Protein AF-A0A1J3CTL5-F1 (afdb_monomer_lite)

Foldseek 3Di:
DADPPPPDGDDDPVNVVVVVVVCVVPDDDPPPPPCALQNADADPVQVVVVVVVVVVQVVVLVVVCVVVVHDSVPRDGQPAKGKHWPDKDKDKDADDPVVCVVCVVVPDDRIDIDIDIDMWMWGQDPNHTDTDGD

Secondary structure (DSSP, 8-state):
---SSTTS----HHHHHHHHHHHTTT----------GGGSPP-HHHHHHHHHHHHHHHHHHHHHHHHHT--GGGS----SEEEEEEEEEEEEEEPPHHHHHHHGGGT--SEEEEEEEEEEEEEEETTEEEEEE-

Sequence (134 aa):
HKDIDKTADYICPYCLLEERKSINKTGIINDNTDLGAKDLPETILSSFIEKRLFRRLKEERLQTAKATGKSINDVSEAEDLTLRVVFSADKSSHVNKAFADLLHKENYPSEFPYRSKAILLFQKIEGVDICIFA

InterPro domains:
  IPR013178 Histone acetyltransferase Rtt109/CBP [PTHR13808] (3-133)
  IPR031162 CBP/p300-type histone acetyltransferase domain [PS51727] (34-134)

Radius of gyration: 24.77 Å; chains: 1; bounding box: 53×35×81 Å

Structure (mmCIF, N/CA/C/O backbone):
data_AF-A0A1J3CTL5-F1
#
_entry.id   AF-A0A1J3CTL5-F1
#
loop_
_atom_site.group_PDB
_atom_site.id
_atom_site.type_symbol
_atom_site.label_atom_id
_atom_site.label_alt_id
_atom_site.label_comp_id
_atom_site.label_asym_id
_atom_site.label_entity_id
_atom_site.label_seq_id
_atom_site.pdbx_PDB_ins_code
_atom_site.Cartn_x
_atom_site.Cartn_y
_atom_site.Cartn_z
_atom_site.occupancy
_atom_site.B_iso_or_equiv
_atom_site.auth_seq_id
_atom_site.auth_comp_id
_atom_site.auth_asym_id
_atom_site.auth_atom_id
_atom_site.pdbx_PDB_model_num
ATOM 1 N N . HIS A 1 1 ? 13.350 -22.254 27.144 1.00 45.44 1 HIS A N 1
ATOM 2 C CA . HIS A 1 1 ? 13.559 -22.697 25.752 1.00 45.44 1 HIS A CA 1
ATOM 3 C C . HIS A 1 1 ? 14.321 -21.601 25.039 1.00 45.44 1 HIS A C 1
ATOM 5 O O . HIS A 1 1 ? 13.900 -20.463 25.163 1.00 45.44 1 HIS A O 1
ATOM 11 N N . LYS A 1 2 ? 15.451 -21.911 24.397 1.00 42.81 2 LYS A N 1
ATOM 12 C CA . LYS A 1 2 ? 16.192 -20.944 23.578 1.00 42.81 2 LYS A CA 1
ATOM 13 C C . LYS A 1 2 ? 15.903 -21.238 22.110 1.00 42.81 2 LYS A C 1
ATOM 15 O O . LYS A 1 2 ? 15.969 -22.404 21.720 1.00 42.81 2 LYS A O 1
ATOM 20 N N . ASP A 1 3 ? 15.550 -20.196 21.368 1.00 43.75 3 ASP A N 1
ATOM 21 C CA . ASP A 1 3 ? 15.322 -20.243 19.928 1.00 43.75 3 ASP A CA 1
ATOM 22 C C . ASP A 1 3 ? 16.605 -20.591 19.166 1.00 43.75 3 ASP A C 1
ATOM 24 O O . ASP A 1 3 ? 17.726 -20.372 19.634 1.00 43.75 3 ASP A O 1
ATOM 28 N N . ILE A 1 4 ? 16.415 -21.186 17.990 1.00 52.25 4 ILE A N 1
ATOM 29 C CA . ILE A 1 4 ? 17.476 -21.736 17.136 1.00 52.25 4 ILE A CA 1
ATOM 30 C C . ILE A 1 4 ? 18.281 -20.624 16.430 1.00 52.25 4 ILE A C 1
ATOM 32 O O . ILE A 1 4 ? 19.442 -20.853 16.086 1.00 52.25 4 ILE A O 1
ATOM 36 N N . ASP A 1 5 ? 17.736 -19.407 16.316 1.00 56.62 5 ASP A N 1
ATOM 37 C CA . ASP A 1 5 ? 18.442 -18.223 15.809 1.00 56.62 5 ASP A CA 1
ATOM 38 C C . ASP A 1 5 ? 19.025 -17.392 16.963 1.00 56.62 5 ASP A C 1
ATOM 40 O O . ASP A 1 5 ? 18.344 -16.650 17.667 1.00 56.62 5 ASP A O 1
ATOM 44 N N . LYS A 1 6 ? 20.333 -17.543 17.179 1.00 55.06 6 LYS A N 1
ATOM 45 C CA . LYS A 1 6 ? 21.121 -16.967 18.284 1.00 55.06 6 LYS A CA 1
ATOM 46 C C . LYS A 1 6 ? 21.335 -15.440 18.193 1.00 55.06 6 LYS A C 1
ATOM 48 O O . LYS A 1 6 ? 22.462 -14.983 18.378 1.00 55.06 6 LYS A O 1
ATOM 53 N N . THR A 1 7 ? 20.310 -14.641 17.901 1.00 57.00 7 THR A N 1
ATOM 54 C CA . THR A 1 7 ? 20.427 -13.166 17.831 1.00 57.00 7 THR A CA 1
ATOM 55 C C . THR A 1 7 ? 19.682 -12.425 18.940 1.00 57.00 7 THR A C 1
ATOM 57 O O . THR A 1 7 ? 20.042 -11.292 19.243 1.00 57.00 7 THR A O 1
ATOM 60 N N . ALA A 1 8 ? 18.715 -13.061 19.603 1.00 59.44 8 ALA A N 1
ATOM 61 C CA . ALA A 1 8 ? 18.113 -12.570 20.840 1.00 59.44 8 ALA A CA 1
ATOM 62 C C . ALA A 1 8 ? 17.623 -13.753 21.684 1.00 59.44 8 ALA A C 1
ATOM 64 O O . ALA A 1 8 ? 17.110 -14.735 21.149 1.00 59.44 8 ALA A O 1
ATOM 65 N N . ASP A 1 9 ? 17.775 -13.669 23.005 1.00 66.88 9 ASP A N 1
ATOM 66 C CA . ASP A 1 9 ? 17.172 -14.653 23.900 1.00 66.88 9 ASP A CA 1
ATOM 67 C C . ASP A 1 9 ? 15.654 -14.407 23.928 1.00 66.88 9 ASP A C 1
ATOM 69 O O . ASP A 1 9 ? 15.194 -13.378 24.418 1.00 66.88 9 ASP A O 1
ATOM 73 N N . TYR A 1 10 ? 14.865 -15.340 23.384 1.00 69.31 10 TYR A N 1
ATOM 74 C CA . TYR A 1 10 ? 13.410 -15.314 23.532 1.00 69.31 10 TYR A CA 1
ATOM 75 C C . TYR A 1 10 ? 13.041 -15.430 25.016 1.00 69.31 10 TYR A C 1
ATOM 77 O O . TYR A 1 10 ? 13.346 -16.432 25.673 1.00 69.31 10 TYR A O 1
ATOM 85 N N . ILE A 1 11 ? 12.354 -14.414 25.536 1.00 75.75 11 ILE A N 1
ATOM 86 C CA . ILE A 1 11 ? 11.771 -14.413 26.878 1.00 75.75 11 ILE A CA 1
ATOM 87 C C . ILE A 1 11 ? 10.254 -14.481 26.707 1.00 75.75 11 ILE A C 1
ATOM 89 O O . ILE A 1 11 ? 9.659 -13.648 26.024 1.00 75.75 11 ILE A O 1
ATOM 93 N N . CYS A 1 12 ? 9.609 -15.485 27.307 1.00 84.44 12 CYS A N 1
ATOM 94 C CA . CYS A 1 12 ? 8.160 -15.619 27.184 1.00 84.44 12 CYS A CA 1
ATOM 95 C C . CYS A 1 12 ? 7.433 -14.469 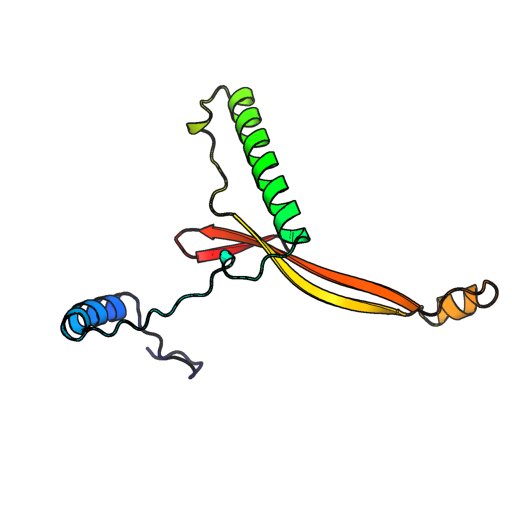27.915 1.00 84.44 12 CYS A C 1
ATOM 97 O O . CYS A 1 12 ? 7.982 -13.903 28.867 1.00 84.44 12 CYS A O 1
ATOM 99 N N . PRO A 1 13 ? 6.178 -14.151 27.545 1.00 81.38 13 PRO A N 1
ATOM 100 C CA . PRO A 1 13 ? 5.439 -13.038 28.144 1.00 81.38 13 PRO A CA 1
ATOM 101 C C . PRO A 1 13 ? 5.323 -13.120 29.671 1.00 81.38 13 PRO A C 1
ATOM 103 O O . PRO A 1 13 ? 5.417 -12.103 30.349 1.00 81.38 13 PRO A O 1
ATOM 106 N N . TYR A 1 14 ? 5.173 -14.323 30.233 1.00 85.44 14 TYR A N 1
ATOM 107 C CA . TYR A 1 14 ? 5.102 -14.510 31.684 1.00 85.44 14 TYR A CA 1
ATOM 108 C C . TYR A 1 14 ? 6.422 -14.162 32.376 1.00 85.44 14 TYR A C 1
ATOM 110 O O . TYR A 1 14 ? 6.416 -13.395 33.336 1.00 85.44 14 TYR A O 1
ATOM 118 N N . CYS A 1 15 ? 7.549 -14.655 31.856 1.00 83.94 15 CYS A N 1
ATOM 119 C CA . CYS A 1 15 ? 8.869 -14.334 32.392 1.00 83.94 15 CYS A CA 1
ATOM 120 C C . CYS A 1 15 ? 9.188 -12.838 32.241 1.00 83.94 15 CYS A C 1
ATOM 122 O O . CYS A 1 15 ? 9.674 -12.235 33.192 1.00 83.94 15 CYS A O 1
ATOM 124 N N . LEU A 1 16 ? 8.825 -12.211 31.114 1.00 78.38 16 LEU A N 1
ATOM 125 C CA . LEU A 1 16 ? 8.939 -10.756 30.920 1.00 78.38 16 LEU A CA 1
ATOM 126 C C . LEU A 1 16 ? 8.123 -9.967 31.955 1.00 78.38 16 LEU A C 1
ATOM 128 O O . LEU A 1 16 ? 8.575 -8.941 32.464 1.00 78.38 16 LEU A O 1
ATOM 132 N N . LEU A 1 17 ? 6.909 -10.424 32.278 1.00 81.81 17 LEU A N 1
ATOM 133 C CA . LEU A 1 17 ? 6.062 -9.787 33.289 1.00 81.81 17 LEU A CA 1
ATOM 134 C C . LEU A 1 17 ? 6.642 -9.930 34.701 1.00 81.81 17 LEU A C 1
ATOM 136 O O . LEU A 1 17 ? 6.549 -8.991 35.493 1.00 81.81 17 LEU A O 1
ATOM 140 N N . GLU A 1 18 ? 7.224 -11.081 35.034 1.00 83.56 18 GLU A N 1
ATOM 141 C CA . GLU A 1 18 ? 7.924 -11.296 36.306 1.00 83.56 18 GLU A CA 1
ATOM 142 C C . GLU A 1 18 ? 9.185 -10.432 36.415 1.00 83.56 18 GLU A C 1
ATOM 144 O O . GLU A 1 18 ? 9.412 -9.802 37.449 1.00 83.56 18 GLU A O 1
ATOM 149 N N . GLU A 1 19 ? 9.951 -10.329 35.330 1.00 76.88 19 GLU A N 1
ATOM 150 C CA . GLU A 1 19 ? 11.149 -9.498 35.247 1.00 76.88 19 GLU A CA 1
ATOM 151 C C . GLU A 1 19 ? 10.812 -8.002 35.359 1.00 76.88 19 GLU A C 1
ATOM 153 O O . GLU A 1 19 ? 11.425 -7.283 36.141 1.00 76.88 19 GLU A O 1
ATOM 158 N N . ARG A 1 20 ? 9.754 -7.510 34.699 1.00 72.19 20 ARG A N 1
ATOM 159 C CA . ARG A 1 20 ? 9.297 -6.117 34.896 1.00 72.19 20 ARG A CA 1
ATOM 160 C C . ARG A 1 20 ? 8.873 -5.837 36.336 1.00 72.19 20 ARG A C 1
ATOM 162 O O . ARG A 1 20 ? 9.169 -4.767 36.867 1.00 72.19 20 ARG A O 1
ATOM 169 N N . LYS A 1 21 ? 8.192 -6.783 36.993 1.00 76.88 21 LYS A N 1
ATOM 170 C CA . LYS A 1 21 ? 7.790 -6.633 38.403 1.00 76.88 21 LYS A CA 1
ATOM 171 C C . LYS A 1 21 ? 8.999 -6.530 39.337 1.00 76.88 21 LYS A C 1
ATOM 173 O O . LYS A 1 21 ? 8.910 -5.822 40.340 1.00 76.88 21 LYS A O 1
ATOM 178 N N . SER A 1 22 ? 10.108 -7.201 39.025 1.00 67.94 22 SER A N 1
ATOM 179 C CA . SER A 1 22 ? 11.351 -7.112 39.799 1.00 67.94 22 SER A CA 1
ATOM 180 C C . SER A 1 22 ? 12.193 -5.873 39.439 1.00 67.94 22 SER A C 1
ATOM 182 O O . SER A 1 22 ? 12.735 -5.243 40.349 1.00 67.94 22 SER A O 1
ATOM 184 N N . ILE A 1 23 ? 12.220 -5.458 38.163 1.00 61.88 23 ILE A N 1
ATOM 185 C CA . ILE A 1 23 ? 12.928 -4.272 37.627 1.00 61.88 23 ILE A CA 1
ATOM 186 C C . ILE A 1 23 ? 12.291 -2.937 38.040 1.00 61.88 23 ILE A C 1
ATOM 188 O O . ILE A 1 23 ? 12.998 -1.934 38.149 1.00 61.88 23 ILE A O 1
ATOM 192 N N . ASN A 1 24 ? 10.996 -2.896 38.377 1.00 54.84 24 ASN A N 1
ATOM 193 C CA . ASN A 1 24 ? 10.349 -1.701 38.949 1.00 54.84 24 ASN A CA 1
ATOM 194 C C . ASN A 1 24 ? 11.017 -1.184 40.254 1.00 54.84 24 ASN A C 1
ATOM 196 O O . ASN A 1 24 ? 10.628 -0.135 40.761 1.00 54.84 24 ASN A O 1
ATOM 200 N N . LYS A 1 25 ? 12.029 -1.883 40.799 1.00 53.59 25 LYS A N 1
ATOM 201 C CA . LYS A 1 25 ? 12.905 -1.425 41.894 1.00 53.59 25 LYS A CA 1
ATOM 202 C C . LYS A 1 25 ? 14.223 -0.762 41.446 1.00 53.59 25 LYS A C 1
ATOM 204 O O . LYS A 1 25 ? 14.876 -0.147 42.283 1.00 53.59 25 LYS A O 1
ATOM 209 N N . THR A 1 26 ? 14.629 -0.870 40.179 1.00 50.59 26 THR A N 1
ATOM 210 C CA . THR A 1 26 ? 15.965 -0.463 39.681 1.00 50.59 26 THR A CA 1
ATOM 211 C C . THR A 1 26 ? 15.965 0.379 38.396 1.00 50.59 26 THR A C 1
ATOM 213 O O . THR A 1 26 ? 17.030 0.799 37.956 1.00 50.59 26 THR A O 1
ATOM 216 N N . GLY A 1 27 ? 14.801 0.733 37.842 1.00 50.19 27 GLY A N 1
ATOM 217 C CA . GLY A 1 27 ? 14.655 1.941 37.013 1.00 50.19 27 GLY A CA 1
ATOM 218 C C . GLY A 1 27 ? 15.244 1.917 35.596 1.00 50.19 27 GLY A C 1
ATOM 219 O O . GLY A 1 27 ? 15.503 2.988 35.055 1.00 50.19 27 GLY A O 1
ATOM 220 N N . ILE A 1 28 ? 15.434 0.754 34.966 1.00 51.38 2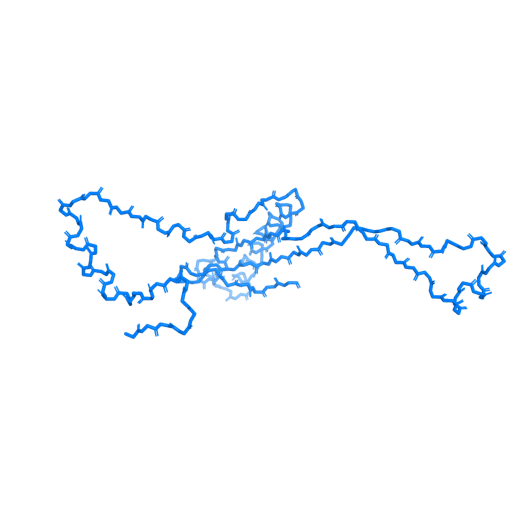8 ILE A N 1
ATOM 221 C CA . ILE A 1 28 ? 15.810 0.680 33.543 1.00 51.38 28 ILE A CA 1
ATOM 222 C C . ILE A 1 28 ? 14.847 -0.261 32.825 1.00 51.38 28 ILE A C 1
ATOM 224 O O . ILE A 1 28 ? 14.936 -1.477 32.963 1.00 51.38 28 ILE A O 1
ATOM 228 N N . ILE A 1 29 ? 13.923 0.314 32.059 1.00 54.03 29 ILE A N 1
ATOM 229 C CA . ILE A 1 29 ? 13.099 -0.417 31.099 1.00 54.03 29 ILE A CA 1
ATOM 230 C C . ILE A 1 29 ? 13.729 -0.143 29.734 1.00 54.03 29 ILE A C 1
ATOM 232 O O . ILE A 1 29 ? 13.655 0.976 29.233 1.00 54.03 29 ILE A O 1
ATOM 236 N N . ASN A 1 30 ? 14.398 -1.142 29.153 1.00 53.25 30 ASN A N 1
ATOM 237 C CA . ASN A 1 30 ? 14.662 -1.120 27.718 1.00 53.25 30 ASN A CA 1
ATOM 238 C C . ASN A 1 30 ? 13.311 -1.337 27.041 1.00 53.25 30 ASN A C 1
ATOM 240 O O . ASN A 1 30 ? 12.840 -2.470 26.922 1.00 53.25 30 ASN A O 1
ATOM 244 N N . ASP A 1 31 ? 12.662 -0.243 26.658 1.00 55.16 31 ASP A N 1
ATOM 245 C CA . ASP A 1 31 ? 11.539 -0.306 25.742 1.00 55.16 31 ASP A CA 1
ATOM 246 C C . ASP A 1 31 ? 12.101 -0.781 24.401 1.00 55.16 31 ASP A C 1
ATOM 248 O O . ASP A 1 31 ? 12.644 -0.003 23.614 1.00 55.16 31 ASP A O 1
ATOM 252 N N . ASN A 1 32 ? 12.012 -2.091 24.163 1.00 55.25 32 ASN A N 1
ATOM 253 C CA . ASN A 1 32 ? 12.033 -2.638 22.816 1.00 55.25 32 ASN A CA 1
ATOM 254 C C . ASN A 1 32 ? 10.849 -1.987 22.098 1.00 55.25 32 ASN A C 1
ATOM 256 O O . ASN A 1 32 ? 9.709 -2.437 22.204 1.00 55.25 32 ASN A O 1
ATOM 260 N N . THR A 1 33 ? 11.107 -0.839 21.482 1.00 57.69 33 THR A N 1
ATOM 261 C CA . THR A 1 33 ? 10.142 -0.131 20.658 1.00 57.69 33 THR A CA 1
ATOM 262 C C . THR A 1 33 ? 9.999 -0.961 19.397 1.00 57.69 33 THR A C 1
ATOM 264 O O . THR A 1 33 ? 10.801 -0.856 18.473 1.00 57.69 33 THR A O 1
ATOM 267 N N . ASP A 1 34 ? 9.021 -1.866 19.405 1.00 68.06 34 ASP A N 1
ATOM 268 C CA . ASP A 1 34 ? 8.606 -2.570 18.200 1.00 68.06 34 ASP A CA 1
ATOM 269 C C . ASP A 1 34 ? 8.205 -1.508 17.173 1.00 68.06 34 ASP A C 1
ATOM 271 O O . ASP A 1 34 ? 7.191 -0.825 17.330 1.00 68.06 34 ASP A O 1
ATOM 275 N N . LEU A 1 35 ? 9.054 -1.327 16.159 1.00 80.75 35 LEU A N 1
ATOM 276 C CA . LEU A 1 35 ? 8.802 -0.432 15.037 1.00 80.75 35 LEU A CA 1
ATOM 277 C C . LEU A 1 35 ? 7.563 -0.940 14.298 1.00 80.75 35 LEU A C 1
ATOM 279 O O . LEU A 1 35 ? 7.601 -1.990 13.653 1.00 80.75 35 LEU A O 1
ATOM 283 N N . GLY A 1 36 ? 6.464 -0.202 14.410 1.00 90.81 36 GLY A N 1
ATOM 284 C CA . GLY A 1 36 ? 5.199 -0.537 13.779 1.00 90.81 36 GLY A CA 1
ATOM 285 C C . GLY A 1 36 ? 5.106 -0.023 12.346 1.00 90.81 36 GLY A C 1
ATOM 286 O O . GLY A 1 36 ? 5.907 0.785 11.869 1.00 90.81 36 GLY A O 1
ATOM 287 N N . ALA A 1 37 ? 4.045 -0.421 11.650 1.00 94.50 37 ALA A N 1
ATOM 288 C CA . ALA A 1 37 ? 3.753 0.059 10.303 1.00 94.50 37 ALA A CA 1
ATOM 289 C C . ALA A 1 37 ? 3.603 1.590 10.249 1.00 94.50 37 ALA A C 1
ATOM 291 O O . ALA A 1 37 ? 3.971 2.217 9.251 1.00 94.50 37 ALA A O 1
ATOM 292 N N . LYS A 1 38 ? 3.082 2.210 11.320 1.00 94.12 38 LYS A N 1
ATOM 293 C CA . LYS A 1 38 ? 2.927 3.673 11.425 1.00 94.12 38 LYS A CA 1
ATOM 294 C C . LYS A 1 38 ? 4.270 4.403 11.456 1.00 94.12 38 LYS A C 1
ATOM 296 O O . LYS A 1 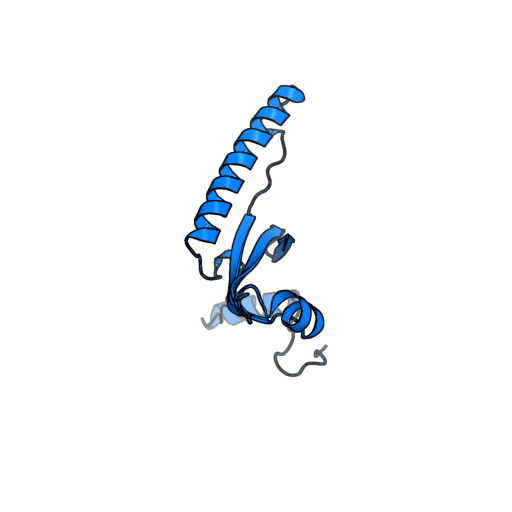38 ? 4.320 5.525 10.948 1.00 94.12 38 LYS A O 1
ATOM 301 N N . ASP A 1 39 ? 5.319 3.750 11.959 1.00 93.75 39 ASP A N 1
ATOM 302 C CA . ASP A 1 39 ? 6.677 4.295 12.083 1.00 93.75 39 ASP A CA 1
ATOM 303 C C . ASP A 1 39 ? 7.464 4.233 10.766 1.00 93.75 39 ASP A C 1
ATOM 305 O O . ASP A 1 39 ? 8.494 4.892 10.614 1.00 93.75 39 ASP A O 1
ATOM 309 N N . LEU A 1 40 ? 6.968 3.482 9.775 1.00 94.81 40 LEU A N 1
ATOM 310 C CA . LEU A 1 40 ? 7.528 3.513 8.428 1.00 94.81 40 LEU A CA 1
ATOM 311 C C . LEU A 1 40 ? 7.383 4.921 7.824 1.00 94.81 40 LEU A C 1
ATOM 313 O O . LEU A 1 40 ? 6.318 5.538 7.961 1.00 94.81 40 LEU A O 1
ATOM 317 N N . PRO A 1 41 ? 8.396 5.405 7.077 1.00 95.56 41 PRO A N 1
ATOM 318 C CA . PRO A 1 41 ? 8.362 6.732 6.478 1.00 95.56 41 PRO A CA 1
ATOM 319 C C . PRO A 1 41 ? 7.122 6.965 5.613 1.00 95.56 41 PRO A C 1
ATOM 321 O O . PRO A 1 41 ? 6.804 6.193 4.703 1.00 95.56 41 PRO A O 1
ATOM 324 N N . GLU A 1 42 ? 6.436 8.074 5.867 1.00 96.81 42 GLU A N 1
ATOM 325 C CA . GLU A 1 42 ? 5.333 8.521 5.030 1.00 96.81 42 GLU A CA 1
ATOM 326 C C . GLU A 1 42 ? 5.866 9.231 3.775 1.00 96.81 42 GLU A C 1
ATOM 328 O O . GLU A 1 42 ? 6.830 9.994 3.801 1.00 96.81 42 GLU A O 1
ATOM 333 N N . THR A 1 43 ? 5.204 8.997 2.646 1.00 98.12 43 THR A N 1
ATOM 334 C CA . THR A 1 43 ? 5.440 9.702 1.384 1.00 98.12 43 THR A CA 1
ATOM 335 C C . THR A 1 43 ? 4.187 10.473 0.981 1.00 98.12 43 THR A C 1
ATOM 337 O O . THR A 1 43 ? 3.080 10.135 1.392 1.00 98.12 43 THR A O 1
ATOM 340 N N . ILE A 1 44 ? 4.320 11.458 0.089 1.00 98.25 44 ILE A N 1
ATOM 341 C CA . ILE A 1 44 ? 3.160 12.188 -0.457 1.00 98.25 44 ILE A CA 1
ATOM 342 C C . ILE A 1 44 ? 2.146 11.221 -1.093 1.00 98.25 44 ILE A C 1
ATOM 344 O O . ILE A 1 44 ? 0.940 11.367 -0.897 1.00 98.25 44 ILE A O 1
ATOM 348 N N . LEU A 1 45 ? 2.631 10.206 -1.820 1.00 97.81 45 LEU A N 1
ATOM 349 C CA . LEU A 1 45 ? 1.781 9.200 -2.457 1.00 97.81 45 LEU A CA 1
ATOM 350 C C . LEU A 1 45 ? 1.035 8.356 -1.421 1.00 97.81 45 LEU A C 1
ATOM 352 O O . LEU A 1 45 ? -0.180 8.205 -1.533 1.00 97.81 45 LEU A O 1
ATOM 356 N N . SER A 1 46 ? 1.741 7.831 -0.414 1.00 97.88 46 SER A N 1
ATOM 357 C CA . SER A 1 46 ? 1.099 7.032 0.633 1.00 97.88 46 SER A CA 1
ATOM 358 C C . SER A 1 46 ? 0.090 7.864 1.422 1.00 97.88 46 SER A C 1
ATOM 360 O O . SER A 1 46 ? -1.051 7.440 1.555 1.00 97.88 46 SER A O 1
ATOM 362 N N . SER A 1 47 ? 0.456 9.089 1.819 1.00 98.06 47 SER A N 1
ATOM 363 C CA . SER A 1 47 ? -0.427 10.039 2.511 1.00 98.06 47 SER A CA 1
ATOM 364 C C . SER A 1 47 ? -1.721 10.288 1.743 1.00 98.06 47 SER A C 1
ATOM 366 O O . SER A 1 47 ? -2.823 10.278 2.294 1.00 98.06 47 SER A O 1
ATOM 368 N N . PHE A 1 48 ? -1.596 10.520 0.435 1.00 98.31 48 PHE A N 1
ATOM 369 C CA . PHE A 1 48 ? -2.731 10.821 -0.424 1.00 98.31 48 PHE A CA 1
ATOM 370 C C . PHE A 1 48 ? -3.693 9.635 -0.538 1.00 98.31 48 PHE A C 1
ATOM 372 O O . PHE A 1 48 ? -4.909 9.811 -0.409 1.00 98.31 48 PHE A O 1
ATOM 379 N N . ILE A 1 49 ? -3.162 8.430 -0.768 1.00 97.88 49 ILE A N 1
ATOM 380 C CA . ILE A 1 49 ? -3.984 7.222 -0.889 1.00 97.88 49 ILE A CA 1
ATOM 381 C C . ILE A 1 49 ? -4.623 6.886 0.462 1.00 97.88 49 ILE A C 1
ATOM 383 O O . ILE A 1 49 ? -5.821 6.620 0.498 1.00 97.88 49 ILE A O 1
ATOM 387 N N . GLU A 1 50 ? -3.874 6.976 1.562 1.00 97.44 50 GLU A N 1
ATOM 388 C CA . GLU A 1 50 ? -4.361 6.713 2.919 1.00 97.44 50 GLU A CA 1
ATOM 389 C C . GLU A 1 50 ? -5.527 7.645 3.293 1.00 97.44 50 GLU A C 1
ATOM 391 O O . GLU A 1 50 ? -6.613 7.188 3.657 1.00 97.44 50 GLU A O 1
ATOM 396 N N . LYS A 1 51 ? -5.377 8.960 3.084 1.00 97.62 51 LYS A N 1
ATOM 397 C CA . LYS A 1 51 ? -6.459 9.939 3.312 1.00 97.62 51 LYS A CA 1
ATOM 398 C C . LYS A 1 51 ? -7.694 9.638 2.468 1.00 97.62 51 LYS A C 1
ATOM 400 O O . LYS A 1 51 ? -8.829 9.764 2.937 1.00 97.62 51 LYS A O 1
ATOM 405 N N . ARG A 1 52 ? -7.494 9.245 1.207 1.00 97.88 52 ARG A N 1
ATOM 406 C CA . ARG A 1 52 ? -8.594 8.874 0.313 1.00 97.88 52 ARG A CA 1
ATOM 407 C C . ARG A 1 52 ? -9.284 7.590 0.775 1.00 97.88 52 ARG A C 1
ATOM 409 O O . ARG A 1 52 ? -10.511 7.542 0.707 1.00 97.88 52 ARG A O 1
ATOM 416 N N . LEU A 1 53 ? -8.529 6.597 1.240 1.00 96.94 53 LEU A N 1
ATOM 417 C CA . LEU A 1 53 ? -9.047 5.343 1.782 1.00 96.94 53 LEU A CA 1
ATOM 418 C C . LEU A 1 53 ? -9.955 5.616 2.983 1.00 96.94 53 LEU A C 1
ATOM 420 O O . LEU A 1 53 ? -11.124 5.244 2.942 1.00 96.94 53 LEU A O 1
ATOM 424 N N . PHE A 1 54 ? -9.482 6.370 3.979 1.00 97.00 54 PHE A N 1
ATOM 425 C CA . PHE A 1 54 ? -10.294 6.720 5.148 1.00 97.00 54 PHE A CA 1
ATOM 426 C C . PHE A 1 54 ? -11.571 7.477 4.786 1.00 97.00 54 PHE A C 1
ATOM 428 O O . PHE A 1 54 ? -12.630 7.230 5.361 1.00 97.00 54 PHE A O 1
ATOM 435 N N . ARG A 1 55 ? -11.507 8.380 3.801 1.00 96.88 55 ARG A N 1
ATOM 436 C CA . ARG A 1 55 ? -12.711 9.054 3.304 1.00 96.88 55 ARG A CA 1
ATOM 437 C C . ARG A 1 55 ? -13.708 8.059 2.707 1.00 96.88 55 ARG A C 1
ATOM 439 O O . ARG A 1 55 ? -14.894 8.146 3.010 1.00 96.88 55 ARG A O 1
ATOM 446 N N . ARG A 1 56 ? -13.243 7.119 1.879 1.00 97.00 56 ARG A N 1
ATOM 447 C CA . ARG A 1 56 ? -14.112 6.108 1.260 1.00 97.00 56 ARG A CA 1
ATOM 448 C C . ARG A 1 56 ? -14.695 5.130 2.275 1.00 97.00 56 ARG A C 1
ATOM 450 O O . ARG A 1 56 ? -15.868 4.813 2.151 1.00 97.00 56 ARG A O 1
ATOM 457 N N . LEU A 1 57 ? -13.934 4.725 3.290 1.00 96.31 57 LEU A N 1
ATOM 458 C CA . LEU A 1 57 ? -14.432 3.863 4.368 1.00 96.31 57 LEU A CA 1
ATOM 459 C C . LEU A 1 57 ? -15.554 4.539 5.167 1.00 96.31 57 LEU A C 1
ATOM 461 O O . LEU A 1 57 ? -16.574 3.920 5.445 1.00 96.31 57 LEU A O 1
ATOM 465 N N . LYS A 1 58 ? -15.432 5.842 5.455 1.00 95.25 58 LYS A N 1
ATOM 466 C CA . LYS A 1 58 ? -16.513 6.611 6.099 1.00 95.25 58 LYS A CA 1
ATOM 467 C C . LYS A 1 58 ? -17.775 6.680 5.237 1.00 95.25 58 LYS A C 1
ATOM 469 O O . LYS A 1 58 ? -18.883 6.542 5.750 1.00 95.25 58 LYS A O 1
ATOM 474 N N . GLU A 1 59 ? -17.612 6.915 3.934 1.00 96.12 59 GLU A N 1
ATOM 475 C CA . GLU A 1 59 ? -18.724 6.940 2.975 1.00 96.12 59 GLU A CA 1
ATOM 476 C C . GLU A 1 59 ? -19.412 5.566 2.874 1.00 96.12 59 GLU A C 1
ATOM 478 O O . GLU A 1 59 ? -20.640 5.504 2.911 1.00 96.12 59 GLU A O 1
ATOM 483 N N . GLU A 1 60 ? -18.638 4.482 2.788 1.00 96.06 60 GLU A N 1
ATOM 484 C CA . GLU A 1 60 ? -19.137 3.103 2.721 1.00 96.06 60 GLU A CA 1
ATOM 485 C C . GLU A 1 60 ? -19.902 2.731 3.995 1.00 96.06 60 GLU A C 1
ATOM 487 O O . GLU A 1 60 ? -21.061 2.333 3.903 1.00 96.06 60 GLU A O 1
ATOM 492 N N . ARG A 1 61 ? -19.343 3.004 5.180 1.00 96.00 61 ARG A N 1
ATOM 493 C CA . ARG A 1 61 ? -20.012 2.741 6.463 1.00 96.00 61 ARG A CA 1
ATOM 494 C C . ARG A 1 61 ? -21.377 3.425 6.557 1.00 96.00 61 ARG A C 1
ATOM 496 O O . ARG A 1 61 ? -22.357 2.822 6.996 1.00 96.00 61 ARG A O 1
ATOM 503 N N . LEU A 1 62 ? -21.466 4.682 6.111 1.00 96.38 62 LEU A N 1
ATOM 504 C CA . LEU A 1 62 ? -22.725 5.433 6.058 1.00 96.38 62 LEU A CA 1
ATOM 505 C C . LEU A 1 62 ? -23.738 4.810 5.090 1.00 96.38 62 LEU A C 1
ATOM 507 O O . LEU A 1 62 ? -24.936 4.796 5.377 1.00 96.38 62 LEU A O 1
ATOM 511 N N . GLN A 1 63 ? -23.282 4.332 3.933 1.00 96.19 63 GLN A N 1
ATOM 512 C CA . GLN A 1 63 ? -24.140 3.672 2.949 1.00 96.19 63 GLN A CA 1
ATOM 513 C C . GLN A 1 63 ? -24.642 2.325 3.469 1.00 96.19 63 GLN A C 1
ATOM 515 O O . GLN A 1 63 ? -25.836 2.046 3.368 1.00 96.19 63 GLN A O 1
ATOM 520 N N . THR A 1 64 ? -23.773 1.543 4.101 1.00 96.31 64 THR A N 1
ATOM 521 C CA . THR A 1 64 ? -24.108 0.248 4.696 1.00 96.31 64 THR A CA 1
ATOM 522 C C . THR A 1 64 ? -25.098 0.395 5.849 1.00 96.31 64 THR A C 1
ATOM 524 O O . THR A 1 64 ? -26.081 -0.347 5.904 1.00 96.31 64 THR A O 1
ATOM 527 N N . ALA A 1 65 ? -24.939 1.407 6.710 1.00 97.25 65 ALA A N 1
ATOM 528 C CA . ALA A 1 65 ? -25.918 1.720 7.756 1.00 97.25 65 ALA A CA 1
ATOM 529 C C . ALA A 1 65 ? -27.307 2.013 7.163 1.00 97.25 65 ALA A C 1
ATOM 531 O O . ALA A 1 65 ? -28.306 1.426 7.579 1.00 97.25 65 ALA A O 1
ATOM 532 N N . LYS A 1 66 ? -27.365 2.855 6.119 1.00 96.88 66 LYS A N 1
ATOM 533 C CA . LYS A 1 66 ? -28.617 3.189 5.418 1.00 96.88 66 LYS A CA 1
ATOM 534 C C . LYS A 1 66 ? -29.258 1.970 4.755 1.00 96.88 66 LYS A C 1
ATOM 536 O O . LYS A 1 66 ? -30.463 1.789 4.874 1.00 96.88 66 LYS A O 1
ATOM 541 N N . ALA A 1 67 ? -28.467 1.146 4.073 1.00 96.50 67 ALA A N 1
ATOM 542 C CA . ALA A 1 67 ? -28.956 -0.030 3.358 1.00 96.50 67 ALA A CA 1
ATOM 543 C C . ALA A 1 67 ? -29.483 -1.122 4.303 1.00 96.50 67 ALA A C 1
ATOM 545 O O . ALA A 1 67 ? -30.431 -1.824 3.966 1.00 96.50 67 ALA A O 1
ATOM 546 N N . THR A 1 68 ? -28.886 -1.255 5.489 1.00 95.69 68 THR A N 1
ATOM 547 C CA . THR A 1 68 ? -29.264 -2.270 6.487 1.00 95.69 68 THR A CA 1
ATOM 548 C C . THR A 1 68 ? -30.279 -1.772 7.518 1.00 95.69 68 THR A C 1
ATOM 550 O O . THR A 1 68 ? -30.750 -2.566 8.329 1.00 95.69 68 THR A O 1
ATOM 553 N N . GLY A 1 69 ? -30.617 -0.477 7.509 1.00 95.38 69 GLY A N 1
ATOM 554 C CA . GLY A 1 69 ? -31.508 0.137 8.498 1.00 95.38 69 GLY A CA 1
ATOM 555 C C . GLY A 1 69 ? -30.933 0.168 9.919 1.00 95.38 69 GLY A C 1
ATOM 556 O O . GLY A 1 69 ? -31.690 0.305 10.877 1.00 95.38 69 GLY A O 1
ATOM 557 N N . LYS A 1 70 ? -29.612 0.014 10.069 1.00 95.31 70 LYS A N 1
ATOM 558 C CA . LYS A 1 70 ? -28.909 0.015 11.360 1.00 95.31 70 LYS A CA 1
ATOM 559 C C . LYS A 1 70 ? -28.392 1.407 11.718 1.00 95.31 70 LYS A C 1
ATOM 561 O O . LYS A 1 70 ? -28.199 2.256 10.845 1.00 95.31 70 LYS A O 1
ATOM 566 N N . SER A 1 71 ? -28.109 1.630 13.002 1.00 94.81 71 SER A N 1
ATOM 567 C CA . SER A 1 71 ? -27.321 2.794 13.413 1.00 94.81 71 SER A CA 1
ATOM 568 C C . SER A 1 71 ? -25.910 2.695 12.834 1.00 94.81 71 SER A C 1
ATOM 570 O O . SER A 1 71 ? -25.357 1.603 12.715 1.00 94.81 71 SER A O 1
ATOM 572 N N . ILE A 1 72 ? -25.287 3.835 12.520 1.00 94.25 72 ILE A N 1
ATOM 573 C CA . ILE A 1 72 ? -23.894 3.870 12.046 1.00 94.25 72 ILE A CA 1
ATOM 574 C C . ILE A 1 72 ? -22.930 3.211 13.045 1.00 94.25 72 ILE A C 1
ATOM 576 O O . ILE A 1 72 ? -21.964 2.569 12.638 1.00 94.25 72 ILE A O 1
ATOM 580 N N . ASN A 1 73 ? -23.233 3.316 14.342 1.00 93.56 73 ASN A N 1
ATOM 581 C CA . ASN A 1 73 ? -22.430 2.740 15.419 1.00 93.56 73 ASN A CA 1
ATOM 582 C C . ASN A 1 73 ? -22.478 1.205 15.430 1.00 93.56 73 ASN A C 1
ATOM 584 O O . ASN A 1 73 ? -21.532 0.581 15.895 1.00 93.56 73 ASN A O 1
ATOM 588 N N . ASP A 1 74 ? -23.538 0.607 14.880 1.00 93.94 74 ASP A N 1
ATOM 589 C CA . ASP A 1 74 ? -23.707 -0.850 14.810 1.00 93.94 74 ASP A CA 1
ATOM 590 C C . ASP A 1 74 ? -23.059 -1.450 13.550 1.00 93.94 74 ASP A C 1
ATOM 592 O O . ASP A 1 74 ? -23.045 -2.670 13.369 1.00 93.94 74 ASP A O 1
ATOM 596 N N . VAL A 1 75 ? -22.561 -0.603 12.642 1.00 94.69 75 VAL A N 1
ATOM 597 C CA . VAL A 1 75 ? -21.803 -1.027 11.462 1.00 94.69 75 VAL A CA 1
ATOM 598 C C . VAL A 1 75 ? -20.325 -1.048 11.819 1.00 94.69 75 VAL A C 1
ATOM 600 O O . VAL A 1 75 ? -19.775 -0.028 12.249 1.00 94.69 75 VAL A O 1
ATOM 603 N N . SER A 1 76 ? -19.697 -2.207 11.619 1.00 91.94 76 SER A N 1
ATOM 604 C CA . SER A 1 76 ? -18.269 -2.421 11.842 1.00 91.94 76 SER A CA 1
ATOM 605 C C . SER A 1 76 ? -17.421 -1.425 11.049 1.00 91.94 76 SER A C 1
ATOM 607 O O . SER A 1 76 ? -17.707 -1.137 9.888 1.00 91.94 76 SER A O 1
ATOM 609 N N . GLU A 1 77 ? -16.368 -0.915 11.679 1.00 90.62 77 GLU A N 1
ATOM 610 C CA . GLU A 1 77 ? -15.387 -0.020 11.070 1.00 90.62 77 GLU A CA 1
ATOM 611 C C . GLU A 1 77 ? -14.036 -0.731 10.971 1.00 90.62 77 GLU A C 1
ATOM 613 O O . GLU A 1 77 ? -13.641 -1.473 11.869 1.00 90.62 77 GLU A O 1
ATOM 618 N N . ALA A 1 78 ? -13.326 -0.514 9.864 1.00 88.31 78 ALA A N 1
ATOM 619 C CA . ALA A 1 78 ? -11.935 -0.921 9.753 1.00 88.31 78 ALA A CA 1
ATOM 620 C C . ALA A 1 78 ? -11.057 0.128 10.449 1.00 88.31 78 ALA A C 1
ATOM 622 O O . ALA A 1 78 ? -10.808 1.207 9.906 1.00 88.31 78 ALA A O 1
ATOM 623 N N . GLU A 1 79 ? -10.624 -0.190 11.663 1.00 88.50 79 GLU A N 1
ATOM 624 C CA . GLU A 1 79 ? -9.769 0.667 12.483 1.00 88.50 79 GLU A CA 1
ATOM 625 C C . GLU A 1 79 ? -8.279 0.358 12.266 1.00 88.50 79 GLU A C 1
ATOM 627 O O . GLU A 1 79 ? -7.914 -0.679 11.710 1.00 88.50 79 GLU A O 1
ATOM 632 N N . ASP A 1 80 ? -7.424 1.298 12.682 1.00 94.44 80 ASP A N 1
ATOM 633 C CA . ASP A 1 80 ? -5.958 1.188 12.687 1.00 94.44 80 ASP A CA 1
ATOM 634 C C . ASP A 1 80 ? -5.296 0.732 11.377 1.00 94.44 80 ASP A C 1
ATOM 636 O O . ASP A 1 80 ? -4.300 0.004 11.356 1.00 94.44 80 ASP A O 1
ATOM 640 N N . LEU A 1 81 ? -5.813 1.235 10.260 1.00 97.06 81 LEU A N 1
ATOM 641 C CA . LEU A 1 81 ? -5.189 1.063 8.957 1.00 97.06 81 LEU A CA 1
ATOM 642 C C . LEU A 1 81 ? -3.981 1.986 8.780 1.00 97.06 81 LEU A C 1
ATOM 644 O O . LEU A 1 81 ? -3.994 3.141 9.200 1.00 97.06 81 LEU A O 1
ATOM 648 N N . THR A 1 82 ? -2.940 1.482 8.123 1.00 97.81 82 THR A N 1
ATOM 649 C CA . THR A 1 82 ? -1.732 2.241 7.785 1.00 97.81 82 THR A CA 1
ATOM 650 C C . THR A 1 82 ? -1.253 1.861 6.393 1.00 97.81 82 THR A C 1
ATOM 652 O O . THR A 1 82 ? -0.991 0.693 6.127 1.00 97.81 82 THR A O 1
ATOM 655 N N . LEU A 1 83 ? -1.114 2.831 5.492 1.00 98.19 83 LEU A N 1
ATOM 656 C CA . LEU A 1 83 ? -0.662 2.601 4.121 1.00 98.19 83 LEU A CA 1
ATOM 657 C C . LEU A 1 83 ? 0.705 3.235 3.900 1.00 98.19 83 LEU A C 1
ATOM 659 O O . LEU A 1 83 ? 0.918 4.418 4.178 1.00 98.19 83 LEU A O 1
ATOM 663 N N . ARG A 1 84 ? 1.656 2.462 3.375 1.00 98.19 84 ARG A N 1
ATOM 664 C CA . ARG A 1 84 ? 3.045 2.909 3.215 1.00 98.19 84 ARG A CA 1
ATOM 665 C C . ARG A 1 84 ? 3.622 2.494 1.876 1.00 98.19 84 ARG A C 1
ATOM 667 O O . ARG A 1 84 ? 3.450 1.369 1.423 1.00 98.19 84 ARG A O 1
ATOM 674 N N . VAL A 1 85 ? 4.340 3.423 1.248 1.00 98.25 85 VAL A N 1
ATOM 675 C CA . VAL A 1 85 ? 5.237 3.102 0.134 1.00 98.25 85 VAL A CA 1
ATOM 676 C C . VAL A 1 85 ? 6.532 2.603 0.763 1.00 98.25 85 VAL A C 1
ATOM 678 O O . VAL A 1 85 ? 7.263 3.395 1.348 1.00 98.25 85 VAL A O 1
ATOM 681 N N . VAL A 1 86 ? 6.811 1.308 0.650 1.00 97.19 86 VAL A N 1
ATOM 682 C CA . VAL A 1 86 ? 7.984 0.672 1.285 1.00 97.19 86 VAL A CA 1
ATOM 683 C C . VAL A 1 86 ? 9.164 0.505 0.330 1.00 97.19 86 VAL A C 1
ATOM 685 O O . VAL A 1 86 ? 10.285 0.246 0.752 1.00 97.19 86 VAL A O 1
ATOM 688 N N . PHE A 1 87 ? 8.925 0.676 -0.970 1.00 97.38 87 PHE A N 1
ATOM 689 C CA . PHE A 1 87 ? 9.957 0.608 -1.998 1.00 97.38 87 PHE A CA 1
ATOM 690 C C . PHE A 1 87 ? 9.713 1.664 -3.071 1.00 97.38 87 PHE A C 1
ATOM 692 O O . PHE A 1 87 ? 8.573 1.903 -3.478 1.00 97.38 87 PHE A O 1
ATOM 699 N N . SER A 1 88 ? 10.789 2.281 -3.561 1.00 97.50 88 SER A N 1
ATOM 700 C CA . SER A 1 88 ? 10.757 3.194 -4.700 1.00 97.50 88 SER A CA 1
ATOM 701 C C . SER A 1 88 ? 12.133 3.249 -5.360 1.00 97.50 88 SER A C 1
ATOM 703 O O . SER A 1 88 ? 13.040 3.856 -4.803 1.00 97.50 88 SER A O 1
ATOM 705 N N . ALA A 1 89 ? 12.274 2.681 -6.555 1.00 98.12 89 ALA A N 1
ATOM 706 C CA . ALA A 1 89 ? 13.529 2.702 -7.306 1.00 98.12 89 ALA A CA 1
ATOM 707 C C . ALA A 1 89 ? 13.294 2.961 -8.794 1.00 98.12 89 ALA A C 1
ATOM 709 O O . ALA A 1 89 ? 12.304 2.492 -9.362 1.00 98.12 89 ALA A O 1
ATOM 710 N N . ASP A 1 90 ? 14.223 3.680 -9.416 1.00 98.31 90 ASP A N 1
ATOM 711 C CA . ASP A 1 90 ? 14.282 3.810 -10.869 1.00 98.31 90 ASP A CA 1
ATOM 712 C C . ASP A 1 90 ? 14.811 2.506 -11.480 1.00 98.31 90 ASP A C 1
ATOM 714 O O . ASP A 1 90 ? 15.725 1.873 -10.952 1.00 98.31 90 ASP A O 1
ATOM 718 N N . LYS A 1 91 ? 14.171 2.069 -12.560 1.00 97.81 91 LYS A N 1
ATOM 719 C CA . LYS A 1 91 ? 14.435 0.835 -13.299 1.00 97.81 91 LYS A CA 1
ATOM 720 C C . LYS A 1 91 ? 14.350 1.126 -14.796 1.00 97.81 91 LYS A C 1
ATOM 722 O O . LYS A 1 91 ? 13.781 2.133 -15.207 1.00 97.81 91 LYS A O 1
ATOM 727 N N . SER A 1 92 ? 14.864 0.222 -15.616 1.00 97.00 92 SER A N 1
ATOM 728 C CA . SER A 1 92 ? 14.717 0.250 -17.071 1.00 97.00 92 SER A CA 1
ATOM 729 C C . SER A 1 92 ? 14.177 -1.091 -17.561 1.00 97.00 92 SER A C 1
ATOM 731 O O . SER A 1 92 ? 14.524 -2.151 -17.039 1.00 97.00 92 SER A O 1
ATOM 733 N N . SER A 1 93 ? 13.280 -1.051 -18.544 1.00 95.94 93 SER A N 1
ATOM 734 C CA . SER A 1 93 ? 12.828 -2.236 -19.270 1.00 95.94 93 SE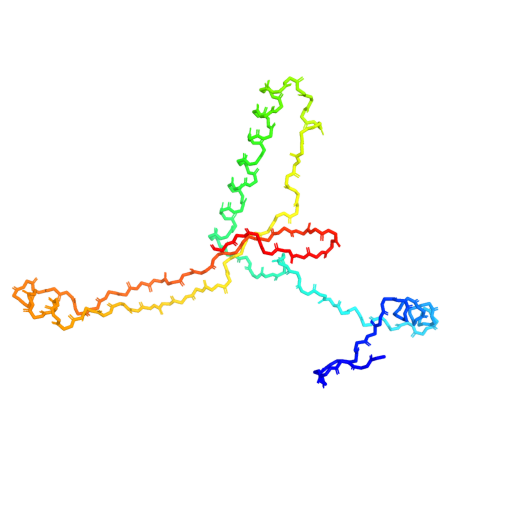R A CA 1
ATOM 735 C C . SER A 1 93 ? 13.494 -2.251 -20.637 1.00 95.94 93 SER A C 1
ATOM 737 O O . SER A 1 93 ? 13.317 -1.314 -21.414 1.00 95.94 93 SER A O 1
ATOM 739 N N . HIS A 1 94 ? 14.281 -3.288 -20.914 1.00 94.81 94 HIS A N 1
ATOM 740 C CA . HIS A 1 94 ? 14.975 -3.435 -22.188 1.00 94.81 94 HIS A CA 1
ATOM 741 C C . HIS A 1 94 ? 14.109 -4.185 -23.193 1.00 94.81 94 HIS A C 1
ATOM 743 O O . HIS A 1 94 ? 13.494 -5.207 -22.872 1.00 94.81 94 HIS A O 1
ATOM 749 N N . VAL A 1 95 ? 14.099 -3.692 -24.428 1.00 93.38 95 VAL A N 1
ATOM 750 C CA . VAL A 1 95 ? 13.422 -4.366 -25.533 1.00 93.38 95 VAL A CA 1
ATOM 751 C C . VAL A 1 95 ? 14.183 -5.640 -25.858 1.00 93.38 95 VAL A C 1
ATOM 753 O O . VAL A 1 95 ? 15.399 -5.624 -26.057 1.00 93.38 95 VAL A O 1
ATOM 756 N N . ASN A 1 96 ? 13.473 -6.769 -25.892 1.00 93.06 96 ASN A N 1
ATOM 757 C CA . ASN A 1 96 ? 14.108 -8.023 -26.264 1.00 93.06 96 ASN A CA 1
ATOM 758 C C . ASN A 1 96 ? 14.574 -7.974 -27.728 1.00 93.06 96 ASN A C 1
ATOM 760 O O . ASN A 1 96 ? 14.053 -7.219 -28.550 1.00 93.06 96 ASN A O 1
ATOM 764 N N . LYS A 1 97 ? 15.545 -8.824 -28.062 1.00 91.12 97 LYS A N 1
ATOM 765 C CA . LYS A 1 97 ? 16.167 -8.810 -29.386 1.00 91.12 97 LYS A CA 1
ATOM 766 C C . LYS A 1 97 ? 15.160 -8.992 -30.531 1.00 91.12 97 LYS A C 1
ATOM 768 O O . LYS A 1 97 ? 15.252 -8.290 -31.525 1.00 91.12 97 LYS A O 1
ATOM 773 N N . ALA A 1 98 ? 14.172 -9.876 -30.374 1.00 92.44 98 ALA A N 1
ATOM 774 C CA . ALA A 1 98 ? 13.190 -10.149 -31.423 1.00 92.44 98 ALA A CA 1
ATOM 775 C C . ALA A 1 98 ? 12.348 -8.910 -31.781 1.00 92.44 98 ALA A C 1
ATOM 777 O O . ALA A 1 98 ? 12.126 -8.635 -32.958 1.00 92.44 98 ALA A O 1
ATOM 778 N N . PHE A 1 99 ? 11.914 -8.139 -30.779 1.00 89.56 99 PHE A N 1
ATOM 779 C CA . PHE A 1 99 ? 11.201 -6.882 -31.010 1.00 89.56 99 PHE A CA 1
ATOM 780 C C . PHE A 1 99 ? 12.123 -5.781 -31.529 1.00 89.56 99 PHE A C 1
ATOM 782 O O . PHE A 1 99 ? 11.716 -5.024 -32.407 1.00 89.56 99 PHE A O 1
ATOM 789 N N . ALA A 1 100 ? 13.359 -5.708 -31.032 1.00 89.44 100 ALA A N 1
ATOM 790 C CA . ALA A 1 100 ? 14.340 -4.741 -31.514 1.00 89.44 100 ALA A CA 1
ATOM 791 C C . ALA A 1 100 ? 14.646 -4.944 -33.009 1.00 89.44 100 ALA A C 1
ATOM 793 O O . ALA A 1 100 ? 14.647 -3.978 -33.767 1.00 89.44 100 ALA A O 1
ATOM 794 N N . ASP A 1 101 ? 14.822 -6.194 -33.446 1.00 89.75 101 ASP A N 1
ATOM 795 C CA . ASP A 1 101 ? 15.086 -6.541 -34.847 1.00 89.75 101 ASP A CA 1
ATOM 796 C C . ASP A 1 101 ? 13.876 -6.217 -35.746 1.00 89.75 101 ASP A C 1
ATOM 798 O O . ASP A 1 101 ? 14.042 -5.706 -36.856 1.00 89.75 101 ASP A O 1
ATOM 802 N N . LEU A 1 102 ? 12.650 -6.461 -35.259 1.00 90.81 102 LEU A N 1
ATOM 803 C CA . LEU A 1 102 ? 11.412 -6.147 -35.982 1.00 90.81 102 LEU A CA 1
ATOM 804 C C . LEU A 1 102 ? 11.201 -4.633 -36.150 1.00 90.81 102 LEU A C 1
ATOM 806 O O . LEU A 1 102 ? 10.790 -4.181 -37.217 1.00 90.81 102 LEU A O 1
ATOM 810 N N . LEU A 1 103 ? 11.483 -3.857 -35.102 1.00 87.00 103 LEU A N 1
ATOM 811 C CA . LEU A 1 103 ? 11.184 -2.423 -35.021 1.00 87.00 103 LEU A CA 1
ATOM 812 C C . LEU A 1 103 ? 12.394 -1.528 -35.323 1.00 87.00 103 LEU A C 1
ATOM 814 O O . LEU A 1 103 ? 12.293 -0.305 -35.243 1.00 87.00 103 LEU A O 1
ATOM 818 N N . HIS A 1 104 ? 13.531 -2.110 -35.719 1.00 77.06 104 HIS A N 1
ATOM 819 C CA . HIS A 1 104 ? 14.779 -1.392 -36.001 1.00 77.06 104 HIS A CA 1
ATOM 820 C C . HIS A 1 104 ? 14.580 -0.207 -36.961 1.00 77.06 104 HIS A C 1
ATOM 822 O O . HIS A 1 104 ? 15.243 0.822 -36.844 1.00 77.06 104 HIS A O 1
ATOM 828 N N . LYS A 1 105 ? 13.688 -0.331 -37.950 1.00 76.69 105 LYS A N 1
ATOM 829 C CA . LYS A 1 105 ? 13.454 0.720 -38.957 1.00 76.69 105 LYS A CA 1
ATOM 830 C C . LYS A 1 105 ? 12.615 1.897 -38.445 1.00 76.69 105 LYS A C 1
ATOM 832 O O . LYS A 1 105 ? 12.525 2.901 -39.142 1.00 76.69 105 LYS A O 1
ATOM 837 N N . GLU A 1 106 ? 12.026 1.791 -37.256 1.00 81.56 106 GLU A N 1
ATOM 838 C CA . GLU A 1 106 ? 11.092 2.784 -36.712 1.00 81.56 106 GLU A CA 1
ATOM 839 C C . GLU A 1 106 ? 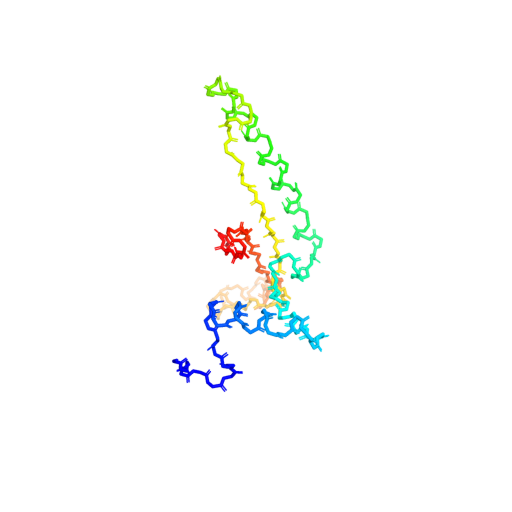11.713 3.707 -35.649 1.00 81.56 106 GLU A C 1
ATOM 841 O O . GLU A 1 106 ? 10.986 4.429 -34.973 1.00 81.56 106 GLU A O 1
ATOM 846 N N . ASN A 1 107 ? 13.045 3.716 -35.482 1.00 84.19 107 ASN A N 1
ATOM 847 C CA . ASN A 1 107 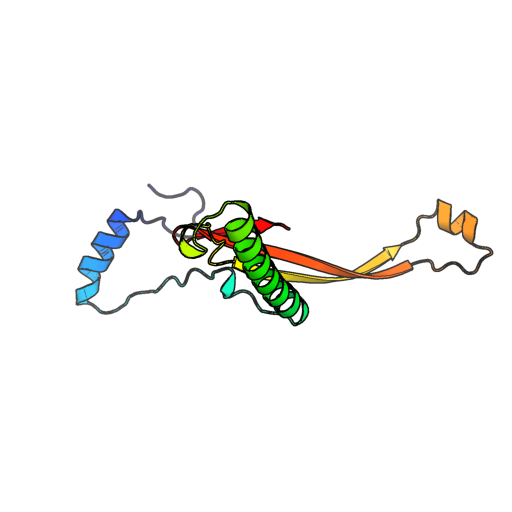? 13.724 4.435 -34.388 1.00 84.19 107 ASN A CA 1
ATOM 848 C C . ASN A 1 107 ? 13.136 4.097 -33.002 1.00 84.19 107 ASN A C 1
ATOM 850 O O . ASN A 1 107 ? 13.021 4.956 -32.125 1.00 84.19 107 ASN A O 1
ATOM 854 N N . TYR A 1 108 ? 12.738 2.839 -32.808 1.00 89.25 108 TYR A N 1
ATOM 855 C CA . TYR A 1 108 ? 12.130 2.396 -31.563 1.00 89.25 108 TYR A CA 1
ATOM 856 C C . TYR A 1 108 ? 13.168 2.371 -30.420 1.00 89.25 108 TYR A C 1
ATOM 858 O O . TYR A 1 108 ? 14.268 1.849 -30.626 1.00 89.25 108 TYR A O 1
ATOM 866 N N . PRO A 1 109 ? 12.863 2.910 -29.220 1.00 91.38 109 PRO A N 1
ATOM 867 C CA . PRO A 1 109 ? 13.809 2.935 -28.104 1.00 91.38 109 PRO A CA 1
ATOM 868 C C . PRO A 1 109 ? 14.256 1.534 -27.678 1.00 91.38 109 PRO A C 1
ATOM 870 O O . PRO A 1 109 ? 13.440 0.623 -27.573 1.00 91.38 109 PRO A O 1
ATOM 873 N N . SER A 1 110 ? 15.542 1.364 -27.366 1.00 91.25 110 SER A N 1
ATOM 874 C CA . SER A 1 110 ? 16.082 0.097 -26.844 1.00 91.25 110 SER A CA 1
ATOM 875 C C . SER A 1 110 ? 15.736 -0.148 -25.374 1.00 91.25 110 SER A C 1
ATOM 877 O O . SER A 1 110 ? 15.832 -1.278 -24.888 1.00 91.25 110 SER A O 1
ATOM 879 N N . GLU A 1 111 ? 15.352 0.904 -24.653 1.00 94.94 111 GLU A N 1
ATOM 880 C CA . GLU A 1 111 ? 14.979 0.842 -23.248 1.00 94.94 111 GLU A CA 1
ATOM 881 C C . GLU A 1 111 ? 13.906 1.866 -22.883 1.00 94.94 111 GLU A C 1
ATOM 883 O O . GLU A 1 111 ? 13.800 2.938 -23.480 1.00 94.94 111 GLU A O 1
ATOM 888 N N . PHE A 1 112 ? 13.136 1.522 -21.855 1.00 95.94 112 PHE A N 1
ATOM 889 C CA . PHE A 1 112 ? 12.097 2.365 -21.283 1.00 95.94 112 PHE A CA 1
ATOM 890 C C . PHE A 1 112 ? 12.358 2.536 -19.783 1.00 95.94 112 PHE A C 1
ATOM 892 O O . PHE A 1 112 ? 12.142 1.586 -19.020 1.00 95.94 112 PHE A O 1
ATOM 899 N N . PRO A 1 113 ? 12.847 3.707 -19.336 1.00 97.44 113 PRO A N 1
ATOM 900 C CA . PRO A 1 113 ? 13.031 3.980 -17.919 1.00 97.44 113 PRO A CA 1
ATOM 901 C C . PRO A 1 113 ? 11.678 4.165 -17.223 1.00 97.44 113 PRO A C 1
ATOM 903 O O . PRO A 1 113 ? 10.754 4.777 -17.758 1.00 97.44 113 PRO A O 1
ATOM 906 N N . TYR A 1 114 ? 11.559 3.646 -16.006 1.00 97.81 114 TYR A N 1
ATOM 907 C CA . TYR A 1 114 ? 10.367 3.758 -15.173 1.00 97.81 114 TYR A CA 1
ATOM 908 C C . TYR A 1 114 ? 10.732 3.736 -13.689 1.00 97.81 114 TYR A C 1
ATOM 910 O O . TYR A 1 114 ? 11.799 3.275 -13.297 1.00 97.81 114 TYR A O 1
ATOM 918 N N . ARG A 1 115 ? 9.819 4.192 -12.830 1.00 98.00 115 ARG A N 1
ATOM 919 C CA . ARG A 1 115 ? 9.978 4.100 -11.374 1.00 98.00 115 ARG A CA 1
ATOM 920 C C . ARG A 1 115 ? 9.088 2.998 -10.815 1.00 98.00 115 ARG A C 1
ATOM 922 O O . ARG A 1 115 ? 7.865 3.085 -10.875 1.00 98.00 115 ARG A O 1
ATOM 929 N N . SER A 1 116 ? 9.703 1.974 -10.239 1.00 98.00 116 SER A N 1
ATOM 930 C CA . SER A 1 116 ? 9.032 0.862 -9.565 1.00 98.00 116 SER A CA 1
ATOM 931 C C . SER A 1 116 ? 8.761 1.233 -8.112 1.00 98.00 116 SER A C 1
ATOM 933 O O . SER A 1 116 ? 9.681 1.640 -7.405 1.00 98.00 116 SER A O 1
ATOM 935 N N . LYS A 1 117 ? 7.520 1.063 -7.650 1.00 97.81 117 LYS A N 1
ATOM 936 C CA . LYS A 1 117 ? 7.117 1.299 -6.256 1.00 97.81 117 LYS A CA 1
ATOM 937 C C . LYS A 1 117 ? 6.401 0.076 -5.686 1.00 97.81 117 LYS A C 1
ATOM 939 O O . LYS A 1 117 ? 5.723 -0.607 -6.443 1.00 97.81 117 LYS A O 1
ATOM 944 N N . ALA A 1 118 ? 6.541 -0.171 -4.384 1.00 98.06 118 ALA A N 1
ATOM 945 C CA . ALA A 1 118 ? 5.724 -1.142 -3.649 1.00 98.06 118 ALA A CA 1
ATOM 946 C C . ALA A 1 118 ? 4.951 -0.414 -2.547 1.00 98.06 118 ALA A C 1
ATOM 948 O O . ALA A 1 118 ? 5.534 0.404 -1.828 1.00 98.06 118 ALA A O 1
ATOM 949 N N . ILE A 1 119 ? 3.649 -0.683 -2.454 1.00 98.00 119 ILE A N 1
ATOM 950 C CA . ILE A 1 119 ? 2.723 -0.032 -1.527 1.00 98.00 119 ILE A CA 1
ATOM 951 C C . ILE A 1 119 ? 2.060 -1.126 -0.710 1.00 98.00 119 ILE A C 1
ATOM 953 O O . ILE A 1 119 ? 1.436 -2.003 -1.283 1.00 98.00 119 ILE A O 1
ATOM 957 N N . LEU A 1 120 ? 2.176 -1.053 0.608 1.00 98.44 120 LEU A N 1
ATOM 958 C CA . LEU A 1 120 ? 1.574 -2.019 1.516 1.00 98.44 120 LEU A CA 1
ATOM 959 C C . LEU A 1 120 ? 0.491 -1.339 2.352 1.00 98.44 120 LEU A C 1
ATOM 961 O O . LEU A 1 120 ? 0.638 -0.172 2.731 1.00 98.44 120 LEU A O 1
ATOM 965 N N . LEU A 1 121 ? -0.580 -2.075 2.643 1.00 98.25 121 LEU A N 1
ATOM 966 C CA . LEU A 1 121 ? -1.602 -1.701 3.618 1.00 98.25 121 LEU A CA 1
ATOM 967 C C . LEU A 1 121 ? -1.506 -2.641 4.813 1.00 98.25 121 LEU A C 1
ATOM 969 O O . LEU A 1 121 ? -1.592 -3.860 4.663 1.00 98.25 121 LEU A O 1
ATOM 973 N N . PHE A 1 122 ? -1.392 -2.055 5.991 1.00 97.69 122 PHE A N 1
ATOM 974 C CA . PHE A 1 122 ? -1.371 -2.746 7.265 1.00 97.69 122 PHE A CA 1
ATOM 975 C C . PHE A 1 122 ? -2.642 -2.439 8.046 1.00 97.69 122 PHE A C 1
ATOM 977 O O . PHE A 1 122 ? -3.192 -1.343 7.926 1.00 97.69 122 PHE A O 1
ATOM 984 N N . GLN A 1 123 ? -3.074 -3.388 8.865 1.00 97.12 123 GLN A N 1
ATOM 985 C CA . GLN A 1 123 ? -4.071 -3.189 9.904 1.00 97.12 123 GLN A CA 1
ATOM 986 C C . GLN A 1 123 ? -3.489 -3.637 11.239 1.00 97.12 123 GLN A C 1
ATOM 988 O O . GLN A 1 123 ? -2.987 -4.757 11.338 1.00 97.12 123 GLN A O 1
ATOM 993 N N . LYS A 1 124 ? -3.583 -2.792 12.266 1.00 95.44 124 LYS A N 1
ATOM 994 C CA . LYS A 1 124 ? -3.197 -3.193 13.618 1.00 95.44 124 LYS A CA 1
ATOM 995 C C . LYS A 1 124 ? -4.325 -3.994 14.260 1.00 95.44 124 LYS A C 1
ATOM 997 O O . LYS A 1 124 ? -5.396 -3.456 14.521 1.00 95.44 124 LYS A O 1
ATOM 1002 N N . ILE A 1 125 ? -4.084 -5.275 14.522 1.00 92.75 125 ILE A N 1
ATOM 1003 C CA . ILE A 1 125 ? -5.033 -6.183 15.174 1.00 92.75 125 ILE A CA 1
ATOM 1004 C C . ILE A 1 125 ? -4.384 -6.692 16.458 1.00 92.75 125 ILE A C 1
ATOM 1006 O O . ILE A 1 125 ? -3.280 -7.227 16.427 1.00 92.75 125 ILE A O 1
ATOM 1010 N N . GLU A 1 126 ? -5.042 -6.463 17.599 1.00 90.19 126 GLU A N 1
ATOM 1011 C CA . GLU A 1 126 ? -4.560 -6.878 18.931 1.00 90.19 126 GLU A CA 1
ATOM 1012 C C . GLU A 1 126 ? -3.114 -6.433 19.237 1.00 90.19 126 GLU A C 1
ATOM 1014 O O . GLU A 1 126 ? -2.341 -7.124 19.894 1.00 90.19 126 GLU A O 1
ATOM 1019 N N . GLY A 1 127 ? -2.738 -5.243 18.757 1.00 88.00 127 GLY A N 1
ATOM 1020 C CA . GLY A 1 127 ? -1.409 -4.673 18.976 1.00 88.00 127 GLY A CA 1
ATOM 1021 C C . GLY A 1 127 ? -0.357 -5.059 17.933 1.00 88.00 127 GLY A C 1
ATOM 1022 O O . GLY A 1 127 ? 0.722 -4.472 17.959 1.00 88.00 127 GLY A O 1
ATOM 1023 N N . VAL A 1 128 ? -0.678 -5.950 16.993 1.00 90.75 128 VAL A N 1
ATOM 1024 C CA . VAL A 1 128 ? 0.233 -6.436 15.946 1.00 90.75 128 VAL A CA 1
ATOM 1025 C C . VAL A 1 128 ? -0.162 -5.860 14.589 1.00 90.75 128 VAL A C 1
ATOM 1027 O O . VAL A 1 128 ? -1.328 -5.909 14.206 1.00 90.75 128 VAL A O 1
ATOM 1030 N N . ASP A 1 129 ? 0.802 -5.326 13.840 1.00 94.38 129 ASP A N 1
ATOM 1031 C CA . ASP A 1 129 ? 0.568 -4.871 12.468 1.00 94.38 129 ASP A CA 1
ATOM 1032 C C . ASP A 1 129 ? 0.531 -6.060 11.497 1.00 94.38 129 ASP A C 1
ATOM 1034 O O . ASP A 1 129 ? 1.507 -6.794 11.341 1.00 94.38 129 ASP A O 1
ATOM 1038 N N . ILE A 1 130 ? -0.596 -6.235 10.807 1.00 95.50 130 ILE A N 1
ATOM 1039 C CA . ILE A 1 130 ? -0.808 -7.287 9.809 1.00 95.50 130 ILE A CA 1
ATOM 1040 C C . ILE A 1 130 ? -0.867 -6.650 8.424 1.00 95.50 130 ILE A C 1
ATOM 1042 O O . ILE A 1 130 ? -1.699 -5.781 8.180 1.00 95.50 130 ILE A O 1
ATOM 1046 N N . CYS A 1 131 ? -0.012 -7.088 7.498 1.00 96.69 131 CYS A N 1
ATOM 1047 C CA . CYS A 1 131 ? -0.099 -6.678 6.096 1.00 96.69 131 CYS A CA 1
ATOM 1048 C C . CYS A 1 131 ? -1.292 -7.373 5.423 1.00 96.69 131 CYS A C 1
ATOM 1050 O O . CYS A 1 131 ? -1.321 -8.599 5.328 1.00 96.69 131 CYS A O 1
ATOM 1052 N N . ILE A 1 132 ? -2.267 -6.591 4.958 1.00 96.81 132 ILE A N 1
ATOM 1053 C CA . ILE A 1 132 ? -3.527 -7.083 4.379 1.00 96.81 132 ILE A CA 1
ATOM 1054 C C . ILE A 1 132 ? -3.651 -6.819 2.870 1.00 96.81 132 ILE A C 1
ATOM 1056 O O . ILE A 1 132 ? -4.548 -7.363 2.230 1.00 96.81 132 ILE A O 1
ATOM 1060 N N . PHE A 1 133 ? -2.770 -5.995 2.286 1.00 97.06 133 PHE A N 1
ATOM 1061 C CA . PHE A 1 133 ? -2.728 -5.722 0.843 1.00 97.06 133 PHE A CA 1
ATOM 1062 C C . PHE A 1 133 ? -1.321 -5.292 0.388 1.00 97.06 133 PHE A C 1
ATOM 1064 O O . PHE A 1 133 ? -0.636 -4.585 1.134 1.00 97.06 133 PHE A O 1
ATOM 1071 N N . ALA A 1 134 ? -0.921 -5.683 -0.831 1.00 93.25 134 ALA A N 1
ATOM 1072 C CA . ALA A 1 134 ? 0.376 -5.392 -1.456 1.00 93.25 134 ALA A CA 1
ATOM 1073 C C . ALA A 1 134 ? 0.264 -5.149 -2.971 1.00 93.25 134 ALA A C 1
ATOM 1075 O O . ALA A 1 134 ? -0.619 -5.781 -3.597 1.00 93.25 134 ALA A O 1
#

pLDDT: mean 86.65, std 15.43, range [42.81, 98.44]

Organism: Noccaea caerulescens (NCBI:txid107243)